Protein AF-A0A662CAZ9-F1 (afdb_monomer)

Solvent-accessible surface area (backbone atoms only — not comparable to full-atom values): 9134 Å² total; per-residue (Å²): 134,74,56,71,78,52,45,58,55,47,48,57,50,42,75,74,42,73,55,49,74,43,42,67,71,55,54,38,49,54,39,31,74,77,68,67,46,50,66,68,55,45,51,55,48,54,51,51,35,36,76,72,64,44,35,48,78,44,65,33,94,89,42,77,90,40,58,37,36,28,50,54,51,74,65,57,48,50,27,61,76,69,64,51,54,95,64,76,80,46,71,69,56,50,53,52,49,52,51,52,51,51,48,46,45,71,73,74,42,64,65,69,61,54,49,54,54,52,50,50,51,54,51,53,54,48,47,52,54,34,28,55,48,42,26,50,52,32,43,73,75,64,43,52,75,70,54,11,55,57,58,25,67,38,61,90,63,39,100,80,123

Radius of gyration: 26.72 Å; Cα contacts (8 Å, |Δi|>4): 128; chains: 1; bounding box: 53×39×76 Å

Structure (mmCIF, N/CA/C/O backbone):
data_AF-A0A662CAZ9-F1
#
_entry.id   AF-A0A662CAZ9-F1
#
loop_
_atom_site.group_PDB
_atom_site.id
_atom_site.type_symbol
_atom_site.label_atom_id
_atom_site.label_alt_id
_atom_site.label_comp_id
_atom_site.label_asym_id
_atom_site.label_entity_id
_atom_site.label_seq_id
_atom_site.pdbx_PDB_ins_code
_atom_site.Cartn_x
_atom_site.Cartn_y
_atom_site.Cartn_z
_atom_site.occupancy
_atom_site.B_iso_or_equiv
_atom_site.auth_seq_id
_atom_site.auth_comp_id
_atom_site.auth_asym_id
_atom_site.auth_atom_id
_atom_site.pdbx_PDB_model_num
ATOM 1 N N . MET A 1 1 ? -8.105 0.166 3.183 1.00 61.53 1 MET A N 1
ATOM 2 C CA . MET A 1 1 ? -8.132 1.636 3.332 1.00 61.53 1 MET A CA 1
ATOM 3 C C . MET A 1 1 ? -9.219 2.032 4.316 1.00 61.53 1 MET A C 1
ATOM 5 O O . MET A 1 1 ? -10.261 1.376 4.354 1.00 61.53 1 MET A O 1
ATOM 9 N N . LEU A 1 2 ? -8.951 3.038 5.151 1.00 75.00 2 LEU A N 1
ATOM 10 C CA . LEU A 1 2 ? -9.960 3.619 6.034 1.00 75.00 2 LEU A CA 1
ATOM 11 C C . LEU A 1 2 ? -10.892 4.527 5.208 1.00 75.00 2 LEU A C 1
ATOM 13 O O . LEU A 1 2 ? -10.428 5.168 4.270 1.00 75.00 2 LEU A O 1
ATOM 17 N N . PRO A 1 3 ? -12.201 4.581 5.499 1.00 83.56 3 PRO A N 1
ATOM 18 C CA . PRO A 1 3 ? -13.074 5.600 4.921 1.00 83.56 3 PRO A CA 1
ATOM 19 C C . PRO A 1 3 ? -12.588 7.010 5.290 1.00 83.56 3 PRO A C 1
ATOM 21 O O . PRO A 1 3 ? -12.152 7.212 6.422 1.00 83.56 3 PRO A O 1
ATOM 24 N N . LYS A 1 4 ? -12.753 8.001 4.399 1.00 84.81 4 LYS A N 1
ATOM 25 C CA . LYS A 1 4 ? -12.290 9.393 4.618 1.00 84.81 4 LYS A CA 1
ATOM 26 C C . LYS A 1 4 ? -12.734 9.996 5.959 1.00 84.81 4 LYS A C 1
ATOM 28 O O . LYS A 1 4 ? -11.995 10.738 6.595 1.00 84.81 4 LYS A O 1
ATOM 33 N N . TRP A 1 5 ? -13.947 9.668 6.407 1.00 85.56 5 TRP A N 1
ATOM 34 C CA . TRP A 1 5 ? -14.482 10.156 7.681 1.00 85.56 5 TRP A CA 1
ATOM 35 C C . TRP A 1 5 ? -13.773 9.552 8.906 1.00 85.56 5 TRP A C 1
ATOM 37 O O . TRP A 1 5 ? -13.712 10.201 9.950 1.00 85.56 5 TRP A O 1
ATOM 47 N N . LEU A 1 6 ? -13.252 8.327 8.781 1.00 87.12 6 LEU A N 1
ATOM 48 C CA . LEU A 1 6 ? -12.499 7.625 9.819 1.00 87.12 6 LEU A CA 1
ATOM 49 C C . LEU A 1 6 ? -11.033 8.080 9.817 1.00 87.12 6 LEU A C 1
ATOM 51 O O . LEU A 1 6 ? -10.440 8.261 10.871 1.00 87.12 6 LEU A O 1
ATOM 55 N N . GLU A 1 7 ? -10.472 8.315 8.634 1.00 86.69 7 GLU A N 1
ATOM 56 C CA . GLU A 1 7 ? -9.095 8.783 8.459 1.00 86.69 7 GLU A CA 1
ATOM 57 C C . GLU A 1 7 ? -8.871 10.151 9.115 1.00 86.69 7 GLU A C 1
ATOM 59 O O . GLU A 1 7 ? -7.996 10.281 9.962 1.00 86.69 7 GLU A O 1
ATOM 64 N N . LYS A 1 8 ? -9.753 11.123 8.858 1.00 87.94 8 LYS A N 1
ATOM 65 C CA . LYS A 1 8 ? -9.658 12.466 9.453 1.00 87.94 8 LYS A CA 1
ATOM 66 C C . LYS A 1 8 ? -9.698 12.454 10.990 1.00 87.94 8 LYS A C 1
ATOM 68 O O . LYS A 1 8 ? -8.967 13.176 11.655 1.00 87.94 8 LYS A O 1
ATOM 73 N N . ARG A 1 9 ? -10.558 11.617 11.576 1.00 87.00 9 ARG A N 1
ATOM 74 C CA . ARG A 1 9 ? -10.671 11.473 13.041 1.00 87.00 9 ARG A CA 1
ATOM 75 C C . ARG A 1 9 ? -9.480 10.726 13.633 1.00 87.00 9 ARG A C 1
ATOM 77 O O . ARG A 1 9 ? -9.035 11.050 14.730 1.00 87.00 9 ARG A O 1
ATOM 84 N N . HIS A 1 10 ? -8.958 9.747 12.898 1.00 87.62 10 HIS A N 1
ATOM 85 C CA . HIS A 1 10 ? -7.725 9.066 13.262 1.00 87.62 10 HIS A CA 1
ATOM 86 C C . HIS A 1 10 ? -6.551 10.046 13.276 1.00 87.62 10 HIS A C 1
ATOM 88 O O . HIS A 1 10 ? -5.802 10.041 14.241 1.00 87.62 10 HIS A O 1
ATOM 94 N N . GLU A 1 11 ? -6.422 10.915 12.270 1.00 88.25 11 GLU A N 1
ATOM 95 C CA . GLU A 1 11 ? -5.392 11.963 12.223 1.00 88.25 11 GLU A CA 1
ATOM 96 C C . GLU A 1 11 ? -5.446 12.875 13.451 1.00 88.25 11 GLU A C 1
ATOM 98 O O . GLU A 1 11 ? -4.421 13.073 14.094 1.00 88.25 11 GLU A O 1
ATOM 103 N N . PHE A 1 12 ? -6.631 13.340 13.861 1.00 89.50 12 PHE A N 1
ATOM 104 C CA . PHE A 1 12 ? -6.761 14.185 15.054 1.00 89.50 12 PHE A CA 1
ATOM 105 C C . PHE A 1 12 ? -6.311 13.503 16.347 1.00 89.50 12 PHE A C 1
ATOM 107 O O . PHE A 1 12 ? -5.643 14.124 17.174 1.00 89.50 12 PHE A O 1
ATOM 114 N N . LEU A 1 13 ? -6.658 12.228 16.541 1.00 88.56 13 LEU A N 1
ATOM 115 C CA . LEU A 1 13 ? -6.164 11.488 17.702 1.00 88.56 13 LEU A CA 1
ATOM 116 C C . LEU A 1 13 ? -4.679 11.141 17.564 1.00 88.56 13 LEU A C 1
ATOM 118 O O . LEU A 1 13 ? -3.968 11.095 18.564 1.00 88.56 13 LEU A O 1
ATOM 122 N N . TRP A 1 14 ? -4.199 10.906 16.344 1.00 88.62 14 TRP A N 1
ATOM 123 C CA . TRP A 1 14 ? -2.796 10.620 16.085 1.00 88.62 14 TRP A CA 1
ATOM 124 C C . TRP A 1 14 ? -1.921 11.832 16.402 1.00 88.62 14 TRP A C 1
ATOM 126 O O . TRP A 1 14 ? -0.914 11.671 17.078 1.00 88.62 14 TRP A O 1
ATOM 136 N N . GLU A 1 15 ? -2.333 13.040 16.014 1.00 86.81 15 GLU A N 1
ATOM 137 C CA . GLU A 1 15 ? -1.664 14.291 16.392 1.00 86.81 15 GLU A CA 1
ATOM 138 C C . GLU A 1 15 ? -1.591 14.478 17.913 1.00 86.81 15 GLU A C 1
ATOM 140 O O . GLU A 1 15 ? -0.570 14.934 18.421 1.00 86.81 15 GLU A O 1
ATOM 145 N N . ALA A 1 16 ? -2.656 14.116 18.636 1.00 87.31 16 ALA A N 1
ATOM 146 C CA . ALA A 1 16 ? -2.748 14.319 20.080 1.00 87.31 16 ALA A CA 1
ATOM 147 C C . ALA A 1 16 ? -1.990 13.263 20.900 1.00 87.31 16 ALA A C 1
ATOM 149 O O . ALA A 1 16 ? -1.384 13.600 21.916 1.00 87.31 16 ALA A O 1
ATOM 150 N N . PHE A 1 17 ? -2.038 11.994 20.486 1.00 87.31 17 PHE A N 1
ATOM 151 C CA . PHE A 1 17 ? -1.554 10.877 21.299 1.00 87.31 17 PHE A CA 1
ATOM 152 C C . PHE A 1 17 ? -0.331 10.168 20.709 1.00 87.31 17 PHE A C 1
ATOM 154 O O . PHE A 1 17 ? 0.422 9.590 21.485 1.00 87.31 17 PHE A O 1
ATOM 161 N N . GLN A 1 18 ? -0.104 10.187 19.387 1.00 78.62 18 GLN A N 1
ATOM 162 C CA . GLN A 1 18 ? 1.073 9.612 18.694 1.00 78.62 18 GLN A CA 1
ATOM 163 C C . GLN A 1 18 ? 1.500 8.190 19.143 1.00 78.62 18 GLN A C 1
ATOM 165 O O . GLN A 1 18 ? 2.666 7.822 19.041 1.00 78.62 18 GLN A O 1
ATOM 170 N N . GLY A 1 19 ? 0.572 7.377 19.665 1.00 77.31 19 GLY A N 1
ATOM 171 C CA . GLY A 1 19 ? 0.853 6.031 20.192 1.00 77.31 19 GLY A CA 1
ATOM 172 C C . GLY A 1 19 ? 0.938 5.923 21.721 1.00 77.31 19 GLY A C 1
ATOM 173 O O . GLY A 1 19 ? 1.143 4.829 22.249 1.00 77.31 19 GLY A O 1
ATOM 174 N N . THR A 1 20 ? 0.735 7.014 22.458 1.00 85.69 20 THR A N 1
ATOM 175 C CA . THR A 1 20 ? 0.512 6.972 23.910 1.00 85.69 20 THR A CA 1
ATOM 176 C C . THR A 1 20 ? -0.869 6.386 24.235 1.00 85.69 20 THR A C 1
ATOM 178 O O . THR A 1 20 ? -1.821 6.593 23.473 1.00 85.69 20 THR A O 1
ATOM 181 N N . PRO A 1 21 ? -1.009 5.619 25.332 1.00 87.88 21 PRO A N 1
ATOM 182 C CA . PRO A 1 21 ? -2.308 5.114 25.752 1.00 87.88 21 PRO A CA 1
ATOM 183 C C . PRO A 1 21 ? -3.208 6.245 26.264 1.00 87.88 21 PRO A C 1
ATOM 185 O O . PRO A 1 21 ? -2.762 7.075 27.051 1.00 87.88 21 PRO A O 1
ATOM 188 N N . PHE A 1 22 ? -4.481 6.234 25.875 1.00 90.44 22 PHE A N 1
ATOM 189 C CA . PHE A 1 22 ? -5.483 7.220 26.280 1.00 90.44 22 PHE A CA 1
ATOM 190 C C . PHE A 1 22 ? -6.802 6.565 26.698 1.00 90.44 22 PHE A C 1
ATOM 192 O O . PHE A 1 22 ? -7.083 5.395 26.415 1.00 90.44 22 PHE A O 1
ATOM 199 N N . ARG A 1 23 ? -7.635 7.332 27.398 1.00 89.50 23 ARG A N 1
ATOM 200 C CA . ARG A 1 23 ? -8.980 6.944 27.841 1.00 89.50 23 ARG A CA 1
ATOM 201 C C . ARG A 1 23 ? -10.052 7.471 26.896 1.00 89.50 23 ARG A C 1
ATOM 203 O O . ARG A 1 23 ? -9.844 8.412 26.134 1.00 89.50 23 ARG A O 1
ATOM 210 N N . PHE A 1 24 ? -11.248 6.894 27.002 1.00 88.31 24 PHE A N 1
ATOM 211 C CA . PHE A 1 24 ? -12.410 7.342 26.228 1.00 88.31 24 PHE A CA 1
ATOM 212 C C . PHE A 1 24 ? -12.685 8.844 26.405 1.00 88.31 24 PHE A C 1
ATOM 214 O O . PHE A 1 24 ? -12.909 9.544 25.424 1.00 88.31 24 PHE A O 1
ATOM 221 N N . GLU A 1 25 ? -12.607 9.347 27.640 1.00 88.50 25 GLU A N 1
ATOM 222 C CA . GLU A 1 25 ? -12.865 10.756 27.970 1.00 88.50 25 GLU A CA 1
ATOM 223 C C . GLU A 1 25 ? -11.884 11.710 27.267 1.00 88.50 25 GLU A C 1
ATOM 225 O O . GLU A 1 25 ? -12.252 12.815 26.868 1.00 88.50 25 GLU A O 1
ATOM 230 N N . GLU A 1 26 ? -10.634 11.281 27.095 1.00 88.25 26 GLU A N 1
ATOM 231 C CA . GLU A 1 26 ? -9.587 12.061 26.433 1.00 88.25 26 GLU A CA 1
ATOM 232 C C . GLU A 1 26 ? -9.813 12.086 24.919 1.00 88.25 26 GLU A C 1
ATOM 234 O O . GLU A 1 26 ? -9.772 13.153 24.306 1.00 88.25 26 GLU A O 1
ATOM 239 N N . ALA A 1 27 ? -10.160 10.939 24.327 1.00 88.38 27 ALA A N 1
ATOM 240 C CA . ALA A 1 27 ? -10.529 10.864 22.915 1.00 88.38 27 ALA A CA 1
ATOM 241 C C . ALA A 1 27 ? -11.780 11.694 22.599 1.00 88.38 27 ALA A C 1
ATOM 243 O O . ALA A 1 27 ? -11.810 12.411 21.598 1.00 88.38 27 ALA A O 1
ATOM 244 N N . ALA A 1 28 ? -12.793 11.635 23.469 1.00 89.25 28 ALA A N 1
ATOM 245 C CA . ALA A 1 28 ? 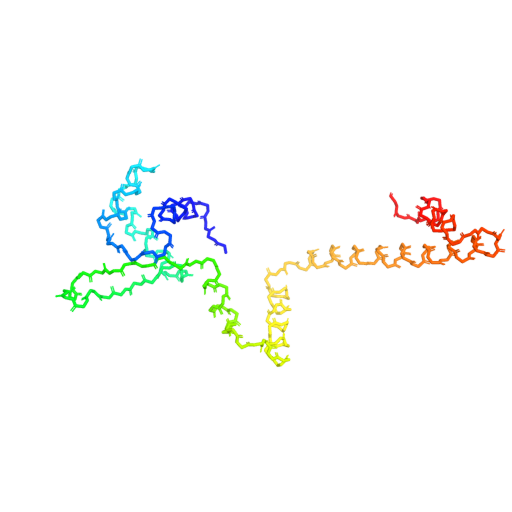-14.018 12.411 23.325 1.00 89.25 28 ALA A CA 1
ATOM 246 C C . ALA A 1 28 ? -13.741 13.917 23.374 1.00 89.25 28 ALA A C 1
ATOM 248 O O . ALA A 1 28 ? -14.304 14.665 22.580 1.00 89.25 28 ALA A O 1
ATOM 249 N N . ARG A 1 29 ? -12.826 14.366 24.242 1.00 90.00 29 ARG A N 1
ATOM 250 C CA . ARG A 1 29 ? -12.419 15.775 24.317 1.00 90.00 29 ARG A CA 1
ATOM 251 C C . ARG A 1 29 ? -11.752 16.248 23.027 1.00 90.00 29 ARG A C 1
ATOM 253 O O . ARG A 1 29 ? -12.194 17.239 22.453 1.00 90.00 29 ARG A O 1
ATOM 260 N N . VAL A 1 30 ? -10.751 15.511 22.541 1.00 89.62 30 VAL A N 1
ATOM 261 C CA . VAL A 1 30 ? -10.003 15.870 21.323 1.00 89.62 30 VAL A CA 1
ATOM 262 C C . VAL A 1 30 ? -10.923 15.911 20.100 1.00 89.62 30 VAL A C 1
ATOM 264 O O . VAL A 1 30 ? -10.889 16.867 19.325 1.00 89.62 30 VAL A O 1
ATOM 267 N N . LEU A 1 31 ? -11.786 14.904 19.934 1.00 88.56 31 LEU A N 1
ATOM 268 C CA . LEU A 1 31 ? -12.697 14.829 18.787 1.00 88.56 31 LEU A CA 1
ATOM 269 C C . LEU A 1 31 ? -13.840 15.848 18.867 1.00 88.56 31 LEU A C 1
ATOM 271 O O . LEU A 1 31 ? -14.259 16.379 17.835 1.00 88.56 31 LEU A O 1
ATOM 275 N N . LYS A 1 32 ? -14.299 16.197 20.073 1.00 90.31 32 LYS A N 1
ATOM 276 C CA . LYS A 1 32 ? -15.267 17.280 20.275 1.00 90.31 32 LYS A CA 1
ATOM 277 C C . LYS A 1 32 ? -14.669 18.646 19.939 1.00 90.31 32 LYS A C 1
ATOM 279 O O . LYS A 1 32 ? -15.325 19.439 19.274 1.00 90.31 32 LYS A O 1
ATOM 284 N N . GLU A 1 33 ? -13.429 18.916 20.338 1.00 87.12 33 GLU A N 1
ATOM 285 C CA . GLU A 1 33 ? -12.755 20.187 20.035 1.00 87.12 33 GLU A CA 1
ATOM 286 C C . GLU A 1 33 ? -12.423 20.339 18.546 1.00 87.12 33 GLU A C 1
ATOM 288 O O . GLU A 1 33 ? -12.642 21.401 17.967 1.00 87.12 33 GLU A O 1
ATOM 293 N N . LYS A 1 34 ? -11.903 19.285 17.908 1.00 86.62 34 LYS A N 1
ATOM 294 C CA . LYS A 1 34 ? -11.410 19.353 16.522 1.00 86.62 34 LYS A CA 1
ATOM 295 C C . LYS A 1 34 ? -12.492 19.141 15.469 1.00 86.62 34 LYS A C 1
ATOM 297 O O . LYS A 1 34 ? -12.367 19.647 14.356 1.00 86.62 34 LYS A O 1
ATOM 302 N N . ASN A 1 35 ? -13.524 18.363 15.788 1.00 82.06 35 ASN A N 1
ATOM 303 C CA . ASN A 1 35 ? -14.495 17.891 14.803 1.00 82.06 35 ASN A CA 1
ATOM 304 C C . ASN A 1 35 ? -15.954 17.972 15.289 1.00 82.06 35 ASN A C 1
ATOM 306 O O . ASN A 1 35 ? -16.850 17.564 14.553 1.00 82.06 35 ASN A O 1
ATOM 310 N N . MET A 1 36 ? -16.199 18.520 16.490 1.00 82.94 36 MET A N 1
ATOM 311 C CA . MET A 1 36 ? -17.524 18.640 17.122 1.00 82.94 36 MET A CA 1
ATOM 312 C C . MET A 1 36 ? -18.289 17.313 17.231 1.00 82.94 36 MET A C 1
ATOM 314 O O . MET A 1 36 ? -19.518 17.298 17.190 1.00 82.94 36 MET A O 1
ATOM 318 N N . ASP A 1 37 ? -17.569 16.197 17.366 1.00 83.31 37 ASP A N 1
ATOM 319 C CA . ASP A 1 37 ? -18.192 14.878 17.471 1.00 83.31 37 ASP A CA 1
ATOM 320 C C . ASP A 1 37 ? -18.891 14.685 18.831 1.00 83.31 37 ASP A C 1
ATOM 322 O O . ASP A 1 37 ? -18.396 15.118 19.878 1.00 83.31 37 ASP A O 1
ATOM 326 N N . SER A 1 38 ? -20.041 14.005 18.822 1.00 86.44 38 SER A N 1
ATOM 327 C CA . SER A 1 38 ? -20.726 13.563 20.043 1.00 86.44 38 SER A CA 1
ATOM 328 C C . SER A 1 38 ? -20.078 12.305 20.634 1.00 86.44 38 SER A C 1
ATOM 330 O O . SER A 1 38 ? -19.404 11.548 19.934 1.00 86.44 38 SER A O 1
ATOM 332 N N . GLU A 1 39 ? -20.311 12.027 21.920 1.00 86.25 39 GLU A N 1
ATOM 333 C CA . GLU A 1 39 ? -19.772 10.821 22.572 1.00 86.25 39 GLU A CA 1
ATOM 334 C C . GLU A 1 39 ? -20.231 9.521 21.886 1.00 86.25 39 GLU A C 1
ATOM 336 O O . GLU A 1 39 ? -19.438 8.590 21.730 1.00 86.25 39 GLU A O 1
ATOM 341 N N . ASP A 1 40 ? -21.467 9.482 21.377 1.00 85.69 40 ASP A N 1
ATOM 342 C CA . ASP A 1 40 ? -21.980 8.348 20.601 1.00 85.69 40 ASP A CA 1
ATOM 343 C C . ASP A 1 40 ? -21.178 8.131 19.311 1.00 85.69 40 ASP A C 1
ATOM 345 O O . ASP A 1 40 ? -20.824 7.000 18.965 1.00 85.69 40 ASP A O 1
ATOM 349 N N . GLN A 1 41 ? -20.832 9.217 18.612 1.00 87.19 41 GLN A N 1
ATOM 350 C CA . GLN A 1 41 ? -20.013 9.157 17.400 1.00 87.19 41 GLN A CA 1
ATOM 351 C C . GLN A 1 41 ? -18.588 8.694 17.709 1.00 87.19 41 GLN A C 1
ATOM 353 O O . GLN A 1 41 ? -18.030 7.894 16.956 1.00 87.19 41 GLN A O 1
ATOM 358 N N . VAL A 1 42 ? -18.018 9.140 18.831 1.00 88.38 42 VAL A N 1
ATOM 359 C CA . VAL A 1 42 ? -16.693 8.708 19.298 1.00 88.38 42 VAL A CA 1
ATOM 360 C C . VAL A 1 42 ? -16.692 7.208 19.600 1.00 88.38 42 VAL A C 1
ATOM 362 O O . VAL A 1 42 ? -15.756 6.504 19.224 1.00 88.38 42 VAL A O 1
ATOM 365 N N . ASN A 1 43 ? -17.756 6.681 20.209 1.00 88.50 43 ASN A N 1
ATOM 366 C CA . ASN A 1 43 ? -17.872 5.252 20.494 1.00 88.50 43 ASN A CA 1
ATOM 367 C C . ASN A 1 43 ? -17.926 4.407 19.208 1.00 88.50 43 ASN A C 1
ATOM 369 O O . ASN A 1 43 ? -17.174 3.440 19.065 1.00 88.50 43 ASN A O 1
ATOM 373 N N . VAL A 1 44 ? -18.749 4.812 18.232 1.00 89.38 44 VAL A N 1
ATOM 374 C CA . VAL A 1 44 ? -18.812 4.157 16.911 1.00 89.38 44 VAL A CA 1
ATOM 375 C C . VAL A 1 44 ? -17.450 4.200 16.218 1.00 89.38 44 VAL A C 1
ATOM 377 O O . VAL A 1 44 ? -16.982 3.197 15.679 1.00 89.38 44 VAL A O 1
ATOM 380 N N . PHE A 1 45 ? -16.784 5.350 16.273 1.00 89.62 45 PHE A N 1
ATOM 381 C CA . PHE A 1 45 ? -15.473 5.557 15.679 1.00 89.62 45 PHE A CA 1
ATOM 382 C C . PHE A 1 45 ? -14.397 4.626 16.268 1.00 89.62 45 PHE A C 1
ATOM 384 O O . PHE A 1 45 ? -13.702 3.933 15.519 1.00 89.62 45 PHE A O 1
ATOM 391 N N . LEU A 1 46 ? -14.284 4.552 17.599 1.00 89.69 46 LEU A N 1
ATOM 392 C CA . LEU A 1 46 ? -13.313 3.678 18.268 1.00 89.69 46 LEU A CA 1
ATOM 393 C C . LEU A 1 46 ? -13.611 2.193 18.007 1.00 89.69 46 LEU A C 1
ATOM 395 O O . LEU A 1 46 ? -12.684 1.399 17.823 1.00 89.69 46 LEU A O 1
ATOM 399 N N . ALA A 1 47 ? -14.890 1.811 17.938 1.00 88.31 47 ALA A N 1
ATOM 400 C CA . ALA A 1 47 ? -15.292 0.454 17.581 1.00 88.31 47 ALA A CA 1
ATOM 401 C C . ALA A 1 47 ? -14.869 0.081 16.147 1.00 88.31 47 ALA A C 1
ATOM 403 O O . ALA A 1 47 ? -14.338 -1.012 15.930 1.00 88.31 47 ALA A O 1
ATOM 404 N N . GLU A 1 48 ? -15.039 0.991 15.184 1.00 89.44 48 GLU A N 1
ATOM 405 C CA . GLU A 1 48 ? -14.611 0.795 13.794 1.00 89.44 48 GLU A CA 1
ATOM 406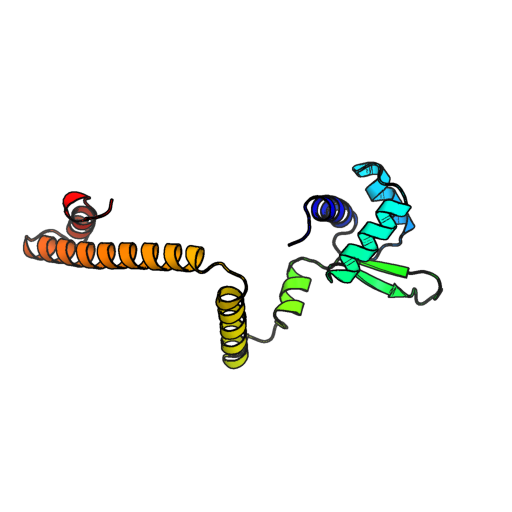 C C . GLU A 1 48 ? -13.084 0.715 13.656 1.00 89.44 48 GLU A C 1
ATOM 408 O O . GLU A 1 48 ? -12.577 -0.175 12.966 1.00 89.44 48 GLU A O 1
ATOM 413 N N . LEU A 1 49 ? -12.329 1.577 14.352 1.00 88.06 49 LEU A N 1
ATOM 414 C CA . LEU A 1 49 ? -10.864 1.492 14.367 1.00 88.06 49 LEU A CA 1
ATOM 415 C C . LEU A 1 49 ? -10.374 0.165 14.951 1.00 88.06 49 LEU A C 1
ATOM 417 O O . LEU A 1 49 ? -9.491 -0.473 14.373 1.00 88.06 49 LEU A O 1
ATOM 421 N N . ARG A 1 50 ? -10.978 -0.288 16.056 1.00 88.06 50 ARG A N 1
ATOM 422 C CA . ARG A 1 50 ? -10.667 -1.586 16.667 1.00 88.06 50 ARG A CA 1
ATOM 423 C C . ARG A 1 50 ? -10.955 -2.735 15.703 1.00 88.06 50 ARG A C 1
ATOM 425 O O . ARG A 1 50 ? -10.107 -3.601 15.518 1.00 88.06 50 ARG A O 1
ATOM 432 N N . LYS A 1 51 ? -12.127 -2.739 15.059 1.00 85.44 51 LYS A N 1
ATOM 433 C CA . LYS A 1 51 ? -12.527 -3.781 14.096 1.00 85.44 51 LYS A CA 1
ATOM 434 C C . LYS A 1 51 ? -11.572 -3.865 12.904 1.00 85.44 51 LYS A C 1
ATOM 436 O O . LYS A 1 51 ? -11.364 -4.945 12.360 1.00 85.44 51 LYS A O 1
ATOM 441 N N . LYS A 1 52 ? -10.990 -2.734 12.502 1.00 83.88 52 LYS A N 1
ATOM 442 C CA . LYS A 1 52 ? -10.007 -2.653 11.416 1.00 83.88 52 LYS A CA 1
ATOM 443 C C . LYS A 1 52 ? -8.562 -2.895 11.871 1.00 83.88 52 LYS A C 1
ATOM 445 O O . LYS A 1 52 ? -7.687 -2.905 11.012 1.00 83.88 52 LYS A O 1
ATOM 450 N N . GLY A 1 53 ? -8.310 -3.075 13.171 1.00 83.50 53 GLY A N 1
ATOM 451 C CA . GLY A 1 53 ? -6.981 -3.350 13.731 1.00 83.50 53 GLY A CA 1
ATOM 452 C C . GLY A 1 53 ? -6.096 -2.120 13.968 1.00 83.50 53 GLY A C 1
ATOM 453 O O . GLY A 1 53 ? -4.924 -2.279 14.282 1.00 83.50 53 GLY A O 1
ATOM 454 N N . TRP A 1 54 ? -6.634 -0.902 13.853 1.00 85.25 54 TRP A N 1
ATOM 455 C CA . TRP A 1 54 ? -5.881 0.356 14.021 1.00 85.25 54 TRP A CA 1
ATOM 456 C C . TRP A 1 54 ? -5.805 0.827 15.480 1.00 85.25 54 TRP A C 1
ATOM 458 O O . TRP A 1 54 ? -5.110 1.788 15.803 1.00 85.25 54 TRP A O 1
ATOM 468 N N . LEU A 1 55 ? -6.546 0.164 16.368 1.00 88.56 55 LEU A N 1
ATOM 469 C CA . LEU A 1 55 ? -6.672 0.532 17.770 1.00 88.56 55 LEU A CA 1
ATOM 470 C C . LEU A 1 55 ? -6.581 -0.713 18.650 1.00 88.56 55 LEU A C 1
ATOM 472 O O . LEU A 1 55 ? -7.395 -1.633 18.526 1.00 88.56 55 LEU A O 1
ATOM 476 N N . LEU A 1 56 ? -5.612 -0.715 19.559 1.00 85.62 56 LEU A N 1
ATOM 477 C CA . LEU A 1 56 ? -5.525 -1.668 20.657 1.00 85.62 56 LEU A CA 1
ATOM 478 C C . LEU A 1 56 ? -6.444 -1.220 21.784 1.00 85.62 56 LEU A C 1
ATOM 480 O O . LEU A 1 56 ? -6.488 -0.040 22.135 1.00 85.62 56 LEU A O 1
ATOM 484 N N . VAL A 1 57 ? -7.185 -2.176 22.336 1.00 87.62 57 VAL A N 1
ATOM 485 C CA . VAL A 1 57 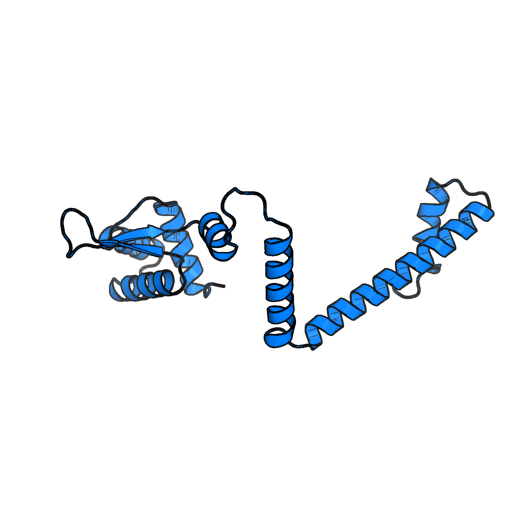? -8.096 -1.944 23.454 1.00 87.62 57 VAL A CA 1
ATOM 486 C C . VAL A 1 57 ? -7.782 -2.964 24.528 1.00 87.62 57 VAL A C 1
ATOM 488 O O . VAL A 1 57 ? -8.022 -4.156 24.335 1.00 87.62 57 VAL A O 1
ATOM 491 N N . GLU A 1 58 ? -7.274 -2.477 25.649 1.00 84.75 58 GLU A N 1
ATOM 492 C CA . GLU A 1 58 ? -6.928 -3.275 26.818 1.00 84.75 58 GLU A CA 1
ATOM 493 C C . GLU A 1 58 ? -7.809 -2.869 28.003 1.00 84.75 58 GLU A C 1
ATOM 495 O O . GLU A 1 58 ? -8.301 -1.739 28.086 1.00 84.75 58 GLU A O 1
ATOM 500 N N . SER A 1 59 ? -8.051 -3.805 28.917 1.00 82.19 59 SER A N 1
ATOM 501 C CA . SER A 1 59 ? -8.697 -3.495 30.194 1.00 82.19 59 SER A CA 1
ATOM 502 C C . SER A 1 59 ? -7.693 -2.823 31.124 1.00 82.19 59 SER A C 1
ATOM 504 O O . SER A 1 59 ? -6.533 -3.224 31.181 1.00 82.19 59 SER A O 1
ATOM 506 N N . ASP A 1 60 ? -8.135 -1.812 31.867 1.00 79.06 60 ASP A N 1
ATOM 507 C CA . ASP A 1 60 ? -7.287 -1.137 32.847 1.00 79.06 60 ASP A CA 1
ATOM 508 C C . ASP A 1 60 ? -6.904 -2.124 33.975 1.00 79.06 60 ASP A C 1
ATOM 510 O O . ASP A 1 60 ? -7.801 -2.702 34.600 1.00 79.06 60 ASP A O 1
ATOM 514 N N . PRO A 1 61 ? -5.602 -2.318 34.272 1.00 74.50 61 PRO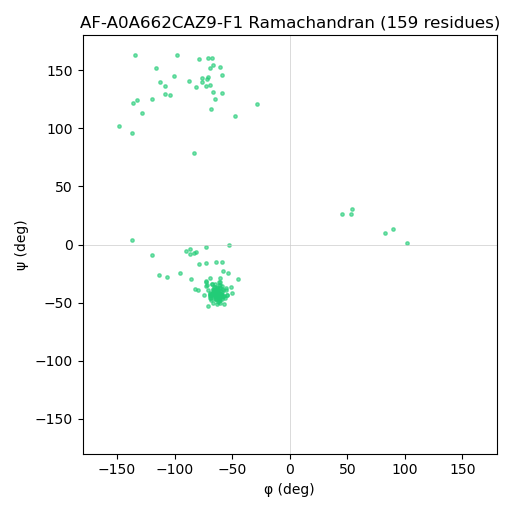 A N 1
ATOM 515 C CA . PRO A 1 61 ? -5.141 -3.221 35.329 1.00 74.50 61 PRO A CA 1
ATOM 516 C C . PRO A 1 61 ? -5.689 -2.887 36.723 1.00 74.50 61 PRO A C 1
ATOM 518 O O . PRO A 1 61 ? -5.711 -3.753 37.596 1.00 74.50 61 PRO A O 1
ATOM 521 N N . LYS A 1 62 ? -6.104 -1.633 36.955 1.00 75.31 62 LYS A N 1
ATOM 522 C CA . LYS A 1 62 ? -6.624 -1.159 38.247 1.00 75.31 62 LYS A CA 1
ATOM 523 C C . LYS A 1 62 ? -8.150 -1.196 38.339 1.00 75.31 62 LYS A C 1
ATOM 525 O O . LYS A 1 62 ? -8.679 -1.264 39.443 1.00 75.31 62 LYS A O 1
ATOM 530 N N . ASP A 1 63 ? -8.859 -1.136 37.214 1.00 77.19 63 ASP A N 1
ATOM 531 C CA . ASP A 1 63 ? -10.324 -1.197 37.172 1.00 77.19 63 ASP A CA 1
ATOM 532 C C . ASP A 1 63 ? -10.782 -1.861 35.873 1.00 77.19 63 ASP A C 1
ATOM 534 O O . ASP A 1 63 ? -10.851 -1.223 34.825 1.00 77.19 63 ASP A O 1
ATOM 538 N N . ALA A 1 64 ? -11.165 -3.138 35.947 1.00 71.88 64 ALA A N 1
ATOM 539 C CA . ALA A 1 64 ? -11.573 -3.925 34.783 1.00 71.88 64 ALA A CA 1
ATOM 540 C C . ALA A 1 64 ? -12.776 -3.340 34.012 1.00 71.88 64 ALA A C 1
ATOM 542 O O . ALA A 1 64 ? -13.031 -3.740 32.874 1.00 71.88 64 ALA A O 1
ATOM 543 N N . ARG A 1 65 ? -13.521 -2.391 34.602 1.00 74.44 65 ARG A N 1
ATOM 544 C CA . ARG A 1 65 ? -14.625 -1.683 33.931 1.00 74.44 65 ARG A CA 1
ATOM 545 C C . ARG A 1 65 ? -14.143 -0.576 32.998 1.00 74.44 65 ARG A C 1
ATOM 547 O O . ARG A 1 65 ? -14.918 -0.109 32.164 1.00 74.44 65 ARG A O 1
ATOM 554 N N . LYS A 1 66 ? -12.890 -0.144 33.127 1.00 79.69 66 LYS A N 1
ATOM 555 C CA . LYS A 1 66 ? -12.294 0.915 32.314 1.00 79.69 66 LYS A CA 1
ATOM 556 C C . LYS A 1 66 ? -11.428 0.308 31.217 1.00 79.69 66 LYS A C 1
ATOM 558 O O . LYS A 1 66 ? -10.804 -0.737 31.389 1.00 79.69 66 LYS A O 1
ATOM 563 N N . LYS A 1 67 ? -11.422 0.974 30.065 1.00 85.75 67 LYS A N 1
ATOM 564 C CA . LYS A 1 67 ? -10.657 0.575 28.882 1.00 85.75 67 LYS A CA 1
ATOM 565 C C . LYS A 1 67 ? -9.560 1.591 28.616 1.00 85.75 67 LYS A C 1
ATOM 567 O O . LYS A 1 67 ? -9.797 2.796 28.733 1.00 85.75 67 LYS A O 1
ATOM 572 N N . ILE A 1 68 ? -8.397 1.082 28.239 1.00 87.75 68 ILE A N 1
ATOM 573 C CA . ILE A 1 68 ? -7.253 1.852 27.774 1.00 87.75 68 ILE A CA 1
ATOM 574 C C . ILE A 1 68 ? -7.121 1.598 26.276 1.00 87.75 68 ILE A C 1
ATOM 576 O O . ILE A 1 68 ? -7.147 0.455 25.814 1.00 87.75 68 ILE A O 1
ATOM 580 N N . TYR A 1 69 ? -7.025 2.683 25.523 1.00 89.38 69 TYR A N 1
ATOM 581 C CA . TYR A 1 69 ? -6.930 2.677 24.076 1.00 89.38 69 TYR A CA 1
ATOM 582 C C . TYR A 1 69 ? -5.516 3.070 23.668 1.00 89.38 69 TYR A C 1
ATOM 584 O O . TYR A 1 69 ? -4.964 4.019 24.214 1.00 89.38 69 TYR A O 1
ATOM 592 N N . LYS A 1 70 ? -4.931 2.371 22.698 1.00 90.06 70 LYS A N 1
ATOM 593 C CA . LYS A 1 70 ? -3.641 2.744 22.107 1.00 90.06 70 LYS A CA 1
ATOM 594 C C . LYS A 1 70 ? -3.757 2.689 20.589 1.00 90.06 70 LYS A C 1
ATOM 596 O O . LYS A 1 70 ? -4.151 1.663 20.034 1.00 90.06 70 LYS A O 1
ATOM 601 N N . LEU A 1 71 ? -3.447 3.798 19.921 1.00 88.75 71 LEU A N 1
ATOM 602 C CA . LEU A 1 71 ? -3.396 3.835 18.459 1.00 88.75 71 LEU A CA 1
ATOM 603 C C . LEU A 1 71 ? -2.160 3.087 17.975 1.00 88.75 71 LEU A C 1
ATOM 605 O O . LEU A 1 71 ? -1.081 3.269 18.539 1.00 88.75 71 LEU A O 1
ATOM 609 N N . LYS A 1 72 ? -2.329 2.273 16.932 1.00 84.19 72 LYS A N 1
ATOM 610 C CA . LYS A 1 72 ? -1.201 1.657 16.236 1.00 84.19 72 LYS A CA 1
ATOM 611 C C . LYS A 1 72 ? -0.696 2.582 15.142 1.00 84.19 72 LYS A C 1
ATOM 613 O O . LYS A 1 72 ? -1.498 3.197 14.436 1.00 84.19 72 LYS A O 1
ATOM 618 N N . SER A 1 73 ? 0.620 2.653 14.981 1.00 79.50 73 SER A N 1
ATOM 619 C CA . SER A 1 73 ? 1.206 3.380 13.855 1.00 79.50 73 SER A CA 1
ATOM 620 C C . SER A 1 73 ? 0.971 2.634 12.539 1.00 79.50 73 SER A C 1
ATOM 622 O O . SER A 1 73 ? 0.691 1.431 12.525 1.00 79.50 73 SER A O 1
ATOM 624 N N . LYS A 1 74 ? 1.090 3.335 11.403 1.00 74.69 74 LYS A N 1
ATOM 625 C CA . LYS A 1 74 ? 1.009 2.675 10.089 1.00 74.69 74 LYS A CA 1
ATOM 626 C C . LYS A 1 74 ? 2.094 1.604 9.968 1.00 74.69 74 LYS A C 1
ATOM 628 O O . LYS A 1 74 ? 1.823 0.533 9.441 1.00 74.69 74 LYS A O 1
ATOM 633 N N . GLU A 1 75 ? 3.279 1.873 10.501 1.00 70.25 75 GLU A N 1
ATOM 634 C CA . GLU A 1 75 ? 4.427 0.969 10.522 1.00 70.25 75 GLU A CA 1
ATOM 635 C C . GLU A 1 75 ? 4.148 -0.274 11.377 1.00 70.25 75 GLU A C 1
ATOM 637 O O . GLU A 1 75 ? 4.410 -1.379 10.913 1.00 70.25 75 GLU A O 1
ATOM 642 N N . GLU A 1 76 ? 3.548 -0.121 12.565 1.00 72.94 76 GLU A N 1
ATOM 643 C CA . GLU A 1 76 ? 3.130 -1.245 13.423 1.00 72.94 76 GLU A CA 1
ATOM 644 C C . GLU A 1 76 ? 2.055 -2.119 12.759 1.00 72.94 76 GLU A C 1
ATOM 646 O O . GLU A 1 76 ? 2.072 -3.343 12.869 1.00 72.94 76 GLU A O 1
ATOM 651 N N . ILE A 1 77 ? 1.110 -1.506 12.044 1.00 74.31 77 ILE A N 1
ATOM 652 C CA . ILE A 1 77 ? 0.080 -2.250 11.308 1.00 74.31 77 ILE A CA 1
ATOM 653 C C . ILE A 1 77 ? 0.710 -2.994 10.130 1.00 74.31 77 ILE A C 1
ATOM 655 O O . ILE A 1 77 ? 0.373 -4.148 9.872 1.00 74.31 77 ILE A O 1
ATOM 659 N N . ILE A 1 78 ? 1.619 -2.345 9.401 1.00 69.31 78 ILE A N 1
ATOM 660 C CA . ILE A 1 78 ? 2.323 -2.949 8.269 1.00 69.31 78 ILE A CA 1
ATOM 661 C C . ILE A 1 78 ? 3.191 -4.115 8.749 1.00 69.31 78 ILE A C 1
ATOM 663 O O . ILE A 1 78 ? 3.144 -5.181 8.137 1.00 69.31 78 ILE A O 1
ATOM 667 N N . SER A 1 79 ? 3.931 -3.961 9.848 1.00 68.38 79 SER A N 1
ATOM 668 C CA . SER A 1 79 ? 4.766 -5.031 10.398 1.00 68.38 79 SER A CA 1
ATOM 669 C C . SER A 1 79 ? 3.930 -6.223 10.868 1.00 68.38 79 SER A C 1
ATOM 671 O O . SER A 1 79 ? 4.263 -7.360 10.543 1.00 68.38 79 SER A O 1
ATOM 673 N N . GLU A 1 80 ? 2.794 -5.992 11.529 1.00 68.69 80 GLU A N 1
ATOM 674 C CA . GLU A 1 80 ? 1.891 -7.058 11.977 1.00 68.69 80 GLU A CA 1
ATOM 675 C C . GLU A 1 80 ? 1.206 -7.777 10.800 1.00 68.69 80 GLU A C 1
ATOM 677 O O . GLU A 1 80 ? 1.200 -9.008 10.738 1.00 68.69 80 GLU A O 1
ATOM 682 N N . VAL A 1 81 ? 0.683 -7.029 9.818 1.00 64.69 81 VAL A N 1
ATOM 683 C CA . VAL A 1 81 ? 0.015 -7.587 8.624 1.00 64.69 81 VAL A CA 1
ATOM 684 C C . VAL A 1 81 ? 0.986 -8.374 7.751 1.00 64.69 81 VAL A C 1
ATOM 686 O O . VAL A 1 81 ? 0.630 -9.432 7.225 1.00 64.69 81 VAL A O 1
ATOM 689 N N . LEU A 1 82 ? 2.205 -7.864 7.580 1.00 61.00 82 LEU A N 1
ATOM 690 C CA . LEU A 1 82 ? 3.244 -8.545 6.817 1.00 61.00 82 LEU A CA 1
ATOM 691 C C . LEU A 1 82 ? 3.965 -9.616 7.650 1.00 61.00 82 LEU A C 1
ATOM 693 O O . LEU A 1 82 ? 4.762 -10.362 7.089 1.00 61.00 82 LEU A O 1
ATOM 697 N N . SER A 1 83 ? 3.678 -9.714 8.957 1.00 59.34 83 SER A N 1
ATOM 698 C CA . SER A 1 83 ? 4.408 -10.565 9.910 1.00 59.34 83 SER A CA 1
ATOM 699 C C . SER A 1 83 ? 5.922 -10.318 9.890 1.00 59.34 83 SER A C 1
ATOM 701 O O . SER A 1 83 ? 6.713 -11.196 10.229 1.00 59.34 83 SER A O 1
ATOM 703 N N . VAL A 1 84 ? 6.324 -9.105 9.504 1.00 53.09 84 VAL A N 1
ATOM 704 C CA . VAL A 1 84 ? 7.716 -8.664 9.455 1.00 53.09 84 VAL A CA 1
ATOM 705 C C . VAL A 1 84 ? 8.079 -8.228 10.864 1.00 53.09 84 VAL A C 1
ATOM 707 O O . VAL A 1 84 ? 8.077 -7.047 11.200 1.00 53.09 84 VAL A O 1
ATOM 710 N N . ASN A 1 85 ? 8.365 -9.203 11.724 1.00 52.59 85 ASN A N 1
ATOM 711 C CA . ASN A 1 85 ? 9.297 -8.933 12.811 1.00 52.59 85 ASN A CA 1
ATOM 712 C C . ASN A 1 85 ? 10.637 -8.553 12.165 1.00 52.59 85 ASN A C 1
ATOM 714 O O . ASN A 1 85 ? 10.930 -9.024 11.074 1.00 52.59 85 ASN A O 1
ATOM 718 N N . GLU A 1 86 ? 11.478 -7.758 12.823 1.00 53.78 86 GLU A N 1
ATOM 719 C CA . GLU A 1 86 ? 12.801 -7.308 12.331 1.00 53.78 86 GLU A CA 1
ATOM 720 C C . GLU A 1 86 ? 13.764 -8.433 11.867 1.00 53.78 86 GLU A C 1
ATOM 722 O O . GLU A 1 86 ? 14.878 -8.177 11.413 1.00 53.78 86 GLU A O 1
ATOM 727 N N . LYS A 1 87 ? 13.349 -9.701 11.949 1.00 52.97 87 LYS A N 1
ATOM 728 C CA . LYS A 1 87 ? 13.976 -10.817 11.251 1.00 52.97 87 LYS A CA 1
ATOM 729 C C . LYS A 1 87 ? 13.746 -10.671 9.750 1.00 52.97 87 LYS A C 1
ATOM 731 O O . LYS A 1 87 ? 12.619 -10.735 9.276 1.00 52.97 87 LYS A O 1
ATOM 736 N N . GLN A 1 88 ? 14.852 -10.499 9.028 1.00 58.09 88 GLN A N 1
ATOM 737 C CA . GLN A 1 88 ? 14.943 -10.563 7.570 1.00 58.09 88 GLN A CA 1
ATOM 738 C C . GLN A 1 88 ? 13.888 -11.498 6.969 1.00 58.09 88 GLN A C 1
ATOM 740 O O . GLN A 1 88 ? 13.879 -12.691 7.276 1.00 58.09 88 GLN A O 1
ATOM 745 N N . LEU A 1 89 ? 13.044 -10.939 6.098 1.00 63.78 89 LEU A N 1
ATOM 746 C CA . LEU A 1 89 ? 12.094 -11.686 5.280 1.00 63.78 89 LEU A CA 1
ATOM 747 C C . LEU A 1 89 ? 12.815 -12.863 4.623 1.00 63.78 89 LEU A C 1
ATOM 749 O O . LEU A 1 89 ? 13.663 -12.687 3.744 1.00 63.78 89 LEU A O 1
ATOM 753 N N . GLY A 1 90 ? 12.487 -14.073 5.068 1.00 75.44 90 GLY A N 1
ATOM 754 C CA . GLY A 1 90 ? 13.019 -15.281 4.458 1.00 75.44 90 GLY A CA 1
ATOM 755 C C . GLY A 1 90 ? 12.478 -15.432 3.037 1.00 75.44 90 GLY A C 1
ATOM 756 O O . GLY A 1 90 ? 11.372 -14.988 2.726 1.00 75.44 90 GLY A O 1
ATOM 757 N N . ARG A 1 91 ? 13.211 -16.130 2.162 1.00 76.56 91 ARG A N 1
ATOM 758 C CA . ARG A 1 91 ? 12.757 -16.408 0.785 1.00 76.56 91 ARG A CA 1
ATOM 759 C C . ARG A 1 91 ? 11.339 -16.995 0.737 1.00 76.56 91 ARG A C 1
ATOM 761 O O . ARG A 1 91 ? 10.542 -16.597 -0.104 1.00 76.56 91 ARG A O 1
ATOM 768 N N . GLY A 1 92 ? 11.017 -17.913 1.651 1.00 80.50 92 GLY A N 1
ATOM 769 C CA . GLY A 1 92 ? 9.694 -18.541 1.718 1.00 80.50 92 GLY A CA 1
ATOM 770 C C . GLY A 1 92 ? 8.570 -17.569 2.091 1.00 80.50 92 GLY A C 1
ATOM 771 O O . GLY A 1 92 ? 7.475 -17.662 1.542 1.00 80.50 92 GLY A O 1
ATOM 772 N N . GLU A 1 93 ? 8.840 -16.606 2.974 1.00 75.12 93 GLU A N 1
ATOM 773 C CA . GLU A 1 93 ? 7.877 -15.560 3.341 1.00 75.12 93 GLU A CA 1
ATOM 774 C C . GLU A 1 93 ? 7.673 -14.581 2.187 1.00 75.12 93 GLU A C 1
ATOM 776 O O . GLU A 1 93 ? 6.538 -14.214 1.888 1.00 75.12 93 GLU A O 1
ATOM 781 N N . LEU A 1 94 ? 8.753 -14.238 1.478 1.00 79.00 94 LEU A N 1
ATOM 782 C CA . LEU A 1 94 ? 8.695 -13.415 0.274 1.00 79.00 94 LEU A CA 1
ATOM 783 C C . LEU A 1 94 ? 7.854 -14.088 -0.822 1.00 79.00 94 LEU A C 1
ATOM 785 O O . LEU A 1 94 ? 6.957 -13.471 -1.392 1.00 79.00 94 LEU A O 1
ATOM 789 N N . GLU A 1 95 ? 8.088 -15.377 -1.082 1.00 80.56 95 GLU A N 1
ATOM 790 C CA . GLU A 1 95 ? 7.299 -16.162 -2.038 1.00 80.56 95 GLU A CA 1
ATOM 791 C C . GLU A 1 95 ? 5.825 -16.256 -1.616 1.00 80.56 95 GLU A C 1
ATOM 793 O O . GLU A 1 95 ? 4.928 -16.132 -2.455 1.00 80.56 95 GLU A O 1
ATOM 798 N N . ALA A 1 96 ? 5.544 -16.437 -0.322 1.00 81.38 96 ALA A N 1
ATOM 799 C CA . ALA A 1 96 ? 4.179 -16.459 0.194 1.00 81.38 96 ALA A CA 1
ATOM 800 C C . ALA A 1 96 ? 3.484 -15.095 0.046 1.00 81.38 96 ALA A C 1
ATOM 802 O O . ALA A 1 96 ? 2.305 -15.042 -0.315 1.00 81.38 96 ALA A O 1
ATOM 803 N N . LEU A 1 97 ? 4.204 -13.997 0.285 1.00 80.56 97 LEU A N 1
ATOM 804 C CA . LEU A 1 97 ? 3.702 -12.638 0.104 1.00 80.56 97 LEU A CA 1
ATOM 805 C C . LEU A 1 97 ? 3.372 -12.363 -1.367 1.00 80.56 97 LEU A C 1
ATOM 807 O O . LEU A 1 97 ? 2.275 -11.895 -1.671 1.00 80.56 97 LEU A O 1
ATOM 811 N N . LEU A 1 98 ? 4.281 -12.720 -2.279 1.00 81.25 98 LEU A N 1
ATOM 812 C CA . LEU A 1 98 ? 4.076 -12.591 -3.722 1.00 81.25 98 LEU A CA 1
ATOM 813 C C . LEU A 1 98 ? 2.859 -13.395 -4.188 1.00 81.25 98 LEU A C 1
ATOM 8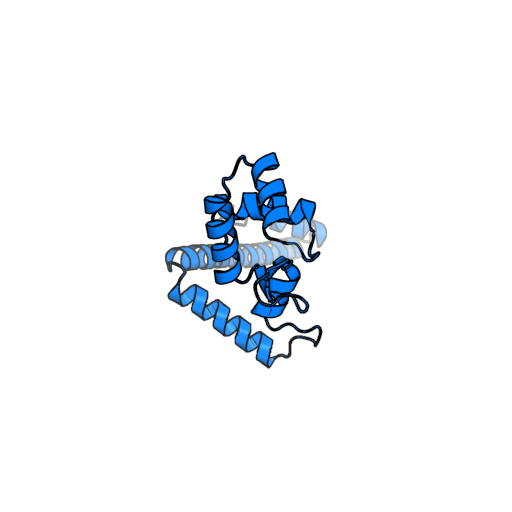15 O O . LEU A 1 98 ? 2.033 -12.872 -4.933 1.00 81.25 98 LEU A O 1
ATOM 819 N N . LYS A 1 99 ? 2.683 -14.628 -3.694 1.00 83.56 99 LYS A N 1
ATOM 820 C CA . LYS A 1 99 ? 1.492 -15.443 -3.985 1.00 83.56 99 LYS A CA 1
ATOM 821 C C . LYS A 1 99 ? 0.209 -14.781 -3.487 1.00 83.56 99 LYS A C 1
ATOM 823 O O . LYS A 1 99 ? -0.760 -14.715 -4.237 1.00 83.56 99 LYS A O 1
ATOM 828 N N . LYS A 1 100 ? 0.199 -14.247 -2.259 1.00 80.50 100 LYS A N 1
ATOM 829 C CA . LYS A 1 100 ? -0.961 -13.521 -1.711 1.00 80.50 100 LYS A CA 1
ATOM 830 C C . LYS A 1 100 ? -1.291 -12.277 -2.532 1.00 80.50 100 LYS A C 1
ATOM 832 O O . LYS A 1 100 ? -2.465 -12.029 -2.792 1.00 80.50 100 LYS A O 1
ATOM 837 N N . ALA A 1 101 ? -0.281 -11.510 -2.941 1.00 80.19 101 ALA A N 1
ATOM 838 C CA . ALA A 1 101 ? -0.456 -10.332 -3.785 1.00 80.19 101 ALA A CA 1
ATOM 839 C C . ALA A 1 101 ? -1.011 -10.709 -5.168 1.00 80.19 101 ALA A C 1
ATOM 841 O O . ALA A 1 101 ? -1.980 -10.102 -5.621 1.00 80.19 101 ALA A O 1
ATOM 842 N N . ALA A 1 102 ? -0.466 -11.755 -5.794 1.00 80.62 102 ALA A N 1
ATOM 843 C CA . ALA A 1 102 ? -0.956 -12.281 -7.065 1.00 80.62 102 ALA A CA 1
ATOM 844 C C . ALA A 1 102 ? -2.415 -12.748 -6.967 1.00 80.62 102 ALA A C 1
ATOM 846 O O . ALA A 1 102 ? -3.216 -12.428 -7.841 1.00 80.62 102 ALA A O 1
ATOM 847 N N . ASP A 1 103 ? -2.794 -13.434 -5.886 1.00 80.38 103 ASP A N 1
ATOM 848 C CA . ASP A 1 103 ? -4.182 -13.849 -5.660 1.00 80.38 103 ASP A CA 1
ATOM 849 C C . ASP A 1 103 ? -5.120 -12.661 -5.432 1.00 80.38 103 ASP A C 1
ATOM 851 O O . ASP A 1 103 ? -6.246 -12.649 -5.928 1.00 80.38 103 ASP A O 1
ATOM 855 N N . LEU A 1 104 ? -4.658 -11.632 -4.722 1.00 78.06 104 LEU A N 1
ATOM 856 C CA . LEU A 1 104 ? -5.377 -10.370 -4.544 1.00 78.06 104 LEU A CA 1
ATOM 857 C C . LEU A 1 104 ? -5.664 -9.693 -5.884 1.00 78.06 104 LEU A C 1
ATOM 859 O O . LEU A 1 104 ? -6.799 -9.292 -6.131 1.00 78.06 104 LEU A O 1
ATOM 863 N N . ILE A 1 105 ? -4.654 -9.616 -6.750 1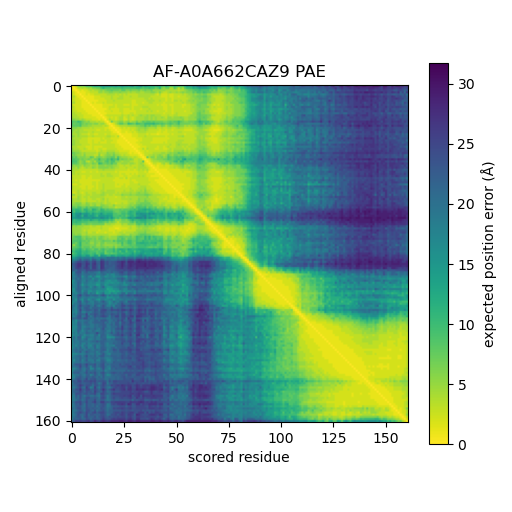.00 77.69 105 ILE A N 1
ATOM 864 C CA . ILE A 1 105 ? -4.788 -9.083 -8.106 1.00 77.69 105 ILE A CA 1
ATOM 865 C C . ILE A 1 105 ? -5.760 -9.957 -8.907 1.00 77.69 105 ILE A C 1
ATOM 867 O O . ILE A 1 105 ? -6.730 -9.454 -9.457 1.00 77.69 105 ILE A O 1
ATOM 871 N N . ARG A 1 106 ? -5.580 -11.279 -8.890 1.00 73.75 106 ARG A N 1
ATOM 872 C CA . ARG A 1 106 ? -6.415 -12.233 -9.633 1.00 73.75 106 ARG A CA 1
ATOM 873 C C . ARG A 1 106 ? -7.895 -12.202 -9.241 1.00 73.75 106 ARG A C 1
ATOM 875 O O . ARG A 1 106 ? -8.743 -12.467 -10.082 1.00 73.75 106 ARG A O 1
ATOM 882 N N . THR A 1 107 ? -8.208 -11.956 -7.969 1.00 76.88 107 THR A N 1
ATOM 883 C CA . THR A 1 107 ? -9.574 -12.122 -7.434 1.00 76.88 107 THR A CA 1
ATOM 884 C C . THR A 1 107 ? -10.310 -10.818 -7.167 1.00 76.88 107 THR A C 1
ATOM 886 O O . THR A 1 107 ? -11.538 -10.808 -7.176 1.00 76.88 107 THR A O 1
ATOM 889 N N . ARG A 1 108 ? -9.591 -9.730 -6.875 1.00 68.88 108 ARG A N 1
ATOM 890 C CA . ARG A 1 108 ? -10.190 -8.460 -6.436 1.00 68.88 108 ARG A CA 1
ATOM 891 C C . ARG A 1 108 ? -9.897 -7.286 -7.358 1.00 68.88 108 ARG A C 1
ATOM 893 O O . ARG A 1 108 ? -10.483 -6.226 -7.155 1.00 68.88 108 ARG A O 1
ATOM 900 N N . VAL A 1 109 ? -9.011 -7.455 -8.336 1.00 69.25 109 VAL A N 1
ATOM 901 C CA . VAL A 1 109 ? -8.732 -6.439 -9.349 1.00 69.25 109 VAL A CA 1
ATOM 902 C C . VAL A 1 109 ? -9.418 -6.871 -10.636 1.00 69.25 109 VAL A C 1
ATOM 904 O O . VAL A 1 109 ? -9.270 -8.007 -11.078 1.00 69.25 109 VAL A O 1
ATOM 907 N N . ASP A 1 110 ? -10.201 -5.966 -11.219 1.00 76.94 110 ASP A N 1
ATOM 908 C CA . ASP A 1 110 ? -10.789 -6.194 -12.535 1.00 76.94 110 ASP A CA 1
ATOM 909 C C . ASP A 1 110 ? -9.660 -6.428 -13.551 1.00 76.94 110 ASP A C 1
ATOM 911 O O . ASP A 1 110 ? -8.693 -5.658 -13.605 1.00 76.94 110 ASP A O 1
ATOM 915 N N . TYR A 1 111 ? -9.769 -7.492 -14.351 1.00 73.12 111 TYR A N 1
ATOM 916 C CA . TYR A 1 111 ? -8.774 -7.859 -15.360 1.00 73.12 111 TYR A CA 1
ATOM 917 C C . TYR A 1 111 ? -8.443 -6.709 -16.321 1.00 73.12 111 TYR A C 1
ATOM 919 O O . TYR A 1 111 ? -7.331 -6.654 -16.842 1.00 73.12 111 TYR A O 1
ATOM 927 N N . THR A 1 112 ? -9.350 -5.747 -16.492 1.00 77.50 112 THR A N 1
ATOM 928 C CA . THR A 1 112 ? -9.128 -4.513 -17.255 1.00 77.50 112 THR A CA 1
ATOM 929 C C . THR A 1 112 ? -7.906 -3.723 -16.762 1.00 77.50 112 THR A C 1
ATOM 931 O O . THR A 1 112 ? -7.126 -3.226 -17.573 1.00 77.50 112 THR A O 1
ATOM 934 N N . PHE A 1 113 ? -7.661 -3.658 -15.447 1.00 79.62 113 PHE A N 1
ATOM 935 C CA . PHE A 1 113 ? -6.477 -2.975 -14.903 1.00 79.62 113 PHE A CA 1
A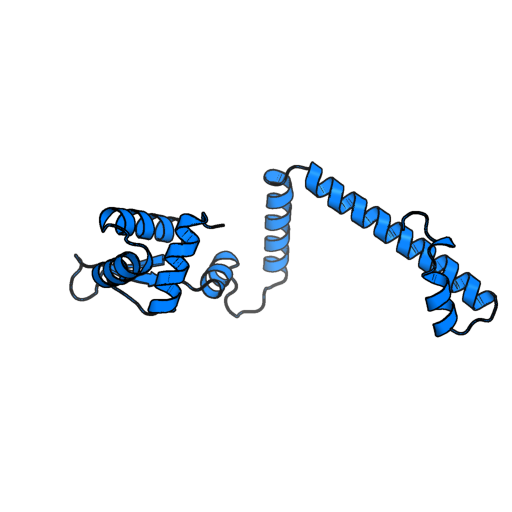TOM 936 C C . PHE A 1 113 ? -5.186 -3.757 -15.161 1.00 79.62 113 PHE A C 1
ATOM 938 O O . PHE A 1 113 ? -4.140 -3.161 -15.416 1.00 79.62 113 PHE A O 1
ATOM 945 N N . ILE A 1 114 ? -5.253 -5.091 -15.132 1.00 79.44 114 ILE A N 1
ATOM 946 C CA . ILE A 1 114 ? -4.112 -5.949 -15.474 1.00 79.44 114 ILE A CA 1
ATOM 947 C C . ILE A 1 114 ? -3.761 -5.768 -16.954 1.00 79.44 114 ILE A C 1
ATOM 949 O O . ILE A 1 114 ? -2.587 -5.653 -17.294 1.00 79.44 114 ILE A O 1
ATOM 953 N N . LEU A 1 115 ? -4.765 -5.679 -17.829 1.00 82.12 115 LEU A N 1
ATOM 954 C CA . LEU A 1 115 ? -4.569 -5.445 -19.259 1.00 82.12 115 LEU A CA 1
ATOM 955 C C . LEU A 1 115 ? -3.873 -4.111 -19.540 1.00 82.12 115 LEU A C 1
ATOM 957 O O . LEU A 1 115 ? -2.961 -4.087 -20.359 1.00 82.12 115 LEU A O 1
ATOM 961 N N . ALA A 1 116 ? -4.227 -3.032 -18.836 1.00 84.94 116 ALA A N 1
ATOM 962 C CA . ALA A 1 116 ? -3.528 -1.751 -18.964 1.00 84.94 116 ALA A CA 1
ATOM 963 C C . ALA A 1 116 ? -2.037 -1.865 -18.594 1.00 84.94 116 ALA A C 1
ATOM 965 O O . ALA A 1 116 ? -1.180 -1.353 -19.313 1.00 84.94 116 ALA A O 1
ATOM 966 N N . LEU A 1 117 ? -1.715 -2.591 -17.517 1.00 85.25 117 LEU A N 1
ATOM 967 C CA . LEU A 1 117 ? -0.327 -2.834 -17.108 1.00 85.25 117 LEU A CA 1
ATOM 968 C C . LEU A 1 117 ? 0.434 -3.708 -18.116 1.00 85.25 117 LEU A C 1
ATOM 970 O O . LEU A 1 117 ? 1.585 -3.417 -18.435 1.00 85.25 117 LEU A O 1
ATOM 974 N N . LEU A 1 118 ? -0.203 -4.755 -18.646 1.00 86.94 118 LEU A N 1
ATOM 975 C CA . LEU A 1 118 ? 0.387 -5.616 -19.677 1.00 86.94 118 LEU A CA 1
ATOM 976 C C . LEU A 1 118 ? 0.607 -4.863 -20.992 1.00 86.94 118 LEU A C 1
ATOM 978 O O . LEU A 1 118 ? 1.633 -5.050 -21.643 1.00 86.94 118 LEU A O 1
ATOM 982 N N . PHE A 1 119 ? -0.327 -3.991 -21.366 1.00 90.38 119 PHE A N 1
ATOM 983 C CA . PHE A 1 119 ? -0.208 -3.143 -22.544 1.00 90.38 119 PHE A CA 1
ATOM 984 C C . PHE A 1 119 ? 0.941 -2.143 -22.393 1.00 90.38 119 PHE A C 1
ATOM 986 O O . PHE A 1 119 ? 1.796 -2.063 -23.272 1.00 90.38 119 PHE A O 1
ATOM 993 N N . TYR A 1 120 ? 1.028 -1.465 -21.244 1.00 91.38 120 TYR A N 1
ATOM 994 C CA . TYR A 1 120 ? 2.143 -0.570 -20.936 1.00 91.38 120 TYR A CA 1
ATOM 995 C C . TYR A 1 120 ? 3.489 -1.304 -20.973 1.00 91.38 120 TYR A C 1
ATOM 997 O O . TYR A 1 120 ? 4.427 -0.835 -21.613 1.00 91.38 120 TYR A O 1
ATOM 1005 N N . LYS A 1 121 ? 3.574 -2.501 -20.370 1.00 93.50 121 LYS A N 1
ATOM 1006 C CA . LYS A 1 121 ? 4.778 -3.342 -20.449 1.00 93.50 121 LYS A CA 1
ATOM 1007 C C . LYS A 1 121 ? 5.138 -3.667 -21.897 1.00 93.50 121 LYS A C 1
ATOM 1009 O O . LYS A 1 121 ? 6.294 -3.546 -22.272 1.00 93.50 121 LYS A O 1
ATOM 1014 N N . ARG A 1 122 ? 4.158 -4.036 -22.726 1.00 93.94 122 ARG A N 1
ATOM 1015 C CA . ARG A 1 122 ? 4.394 -4.367 -24.136 1.00 93.94 122 ARG A CA 1
ATOM 1016 C C . ARG A 1 122 ? 4.914 -3.180 -24.951 1.00 93.94 122 ARG A C 1
ATOM 1018 O O . ARG A 1 122 ? 5.733 -3.413 -25.842 1.00 93.94 122 ARG A O 1
ATOM 1025 N N . ILE A 1 123 ? 4.431 -1.964 -24.676 1.00 93.31 123 ILE A N 1
ATOM 1026 C CA . ILE A 1 123 ? 4.933 -0.724 -25.290 1.00 93.31 123 ILE A CA 1
ATOM 1027 C C . ILE A 1 123 ? 6.362 -0.458 -24.827 1.00 93.31 123 ILE A C 1
ATOM 1029 O O . ILE A 1 123 ? 7.237 -0.302 -25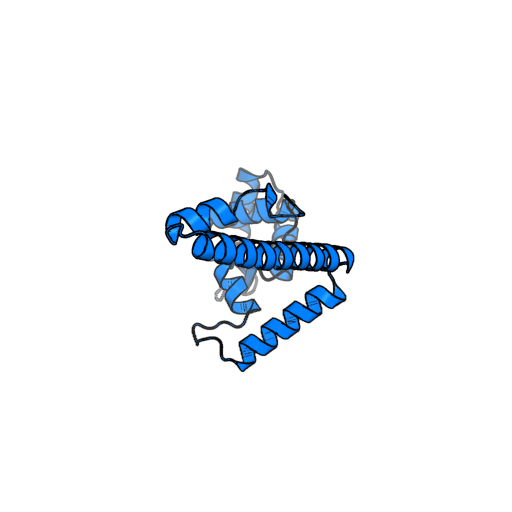.668 1.00 93.31 123 ILE A O 1
ATOM 1033 N N . SER A 1 124 ? 6.610 -0.499 -23.515 1.00 94.00 124 SER A N 1
ATOM 1034 C CA . SER A 1 124 ? 7.949 -0.313 -22.944 1.00 94.00 124 SER A CA 1
ATOM 1035 C C . SER A 1 124 ? 8.967 -1.282 -23.551 1.00 94.00 124 SER A C 1
ATOM 1037 O O . SER A 1 124 ? 10.055 -0.868 -23.926 1.00 94.00 124 SER A O 1
ATOM 1039 N N . ASP A 1 125 ? 8.596 -2.555 -23.708 1.00 95.12 125 ASP A N 1
ATOM 1040 C CA . ASP A 1 125 ? 9.472 -3.583 -24.285 1.00 95.12 125 ASP A CA 1
ATOM 1041 C C . ASP A 1 125 ? 9.754 -3.341 -25.762 1.00 95.12 125 ASP A C 1
ATOM 1043 O O . ASP A 1 125 ? 10.829 -3.661 -26.260 1.00 95.12 125 ASP A O 1
ATOM 1047 N N . LYS A 1 126 ? 8.772 -2.799 -26.487 1.00 94.69 126 LYS A N 1
ATOM 1048 C CA . LYS A 1 126 ? 8.965 -2.428 -27.886 1.00 94.69 126 LYS A CA 1
ATOM 1049 C C . LYS A 1 126 ? 9.928 -1.252 -27.999 1.00 94.69 126 LYS A C 1
ATOM 1051 O O . LYS A 1 126 ? 10.873 -1.339 -28.771 1.00 94.69 126 LYS A O 1
ATOM 1056 N N . TRP A 1 127 ? 9.697 -0.217 -27.195 1.00 95.56 127 TRP A N 1
ATOM 1057 C CA . TRP A 1 127 ? 10.534 0.973 -27.154 1.00 95.56 127 TRP A CA 1
ATOM 1058 C C . TRP A 1 127 ? 11.987 0.608 -26.832 1.00 95.56 127 TRP A C 1
ATOM 1060 O O . TRP A 1 127 ? 12.894 1.054 -27.519 1.00 95.56 127 TRP A O 1
ATOM 1070 N N . GLU A 1 128 ? 12.215 -0.275 -25.854 1.00 95.50 128 GLU A N 1
ATOM 1071 C CA . GLU A 1 128 ? 13.560 -0.741 -25.488 1.00 95.50 128 GLU A CA 1
ATOM 1072 C C . GLU A 1 128 ? 14.250 -1.491 -26.640 1.00 95.50 128 GLU A C 1
ATOM 1074 O O . GLU A 1 128 ? 15.425 -1.258 -26.916 1.00 95.50 128 GLU A O 1
ATOM 1079 N N . LEU A 1 129 ? 13.520 -2.344 -27.369 1.00 96.19 129 LEU A N 1
ATOM 1080 C CA . LEU A 1 129 ? 14.052 -3.027 -28.554 1.00 96.19 129 LEU A CA 1
ATOM 1081 C C . LEU A 1 129 ? 14.408 -2.055 -29.686 1.00 96.19 129 LEU A C 1
ATOM 1083 O O . LEU A 1 129 ? 15.428 -2.233 -30.350 1.00 96.19 129 LEU A O 1
ATOM 1087 N N . GLU A 1 130 ? 13.561 -1.058 -29.925 1.00 95.69 130 GLU A N 1
ATOM 1088 C CA . GLU A 1 130 ? 13.775 -0.024 -30.942 1.00 95.69 130 GLU A CA 1
ATOM 1089 C C . GLU A 1 130 ? 14.962 0.869 -30.585 1.00 95.69 130 GLU A C 1
ATOM 1091 O O . GLU A 1 130 ? 15.833 1.091 -31.425 1.00 95.69 130 GLU A O 1
ATOM 1096 N N . PHE A 1 131 ? 15.050 1.280 -29.320 1.00 96.38 131 PHE A N 1
ATOM 1097 C CA . PHE A 1 131 ? 16.169 2.037 -28.774 1.00 96.38 131 PHE A CA 1
ATOM 1098 C C . PHE A 1 131 ? 17.489 1.286 -28.967 1.00 96.38 131 PHE A C 1
ATOM 1100 O O . PHE A 1 131 ? 18.438 1.827 -29.524 1.00 96.38 131 PHE A O 1
ATOM 1107 N N . GLU A 1 132 ? 17.549 0.015 -28.564 1.00 96.88 132 GLU A N 1
ATOM 1108 C CA . GLU A 1 132 ? 18.754 -0.810 -28.708 1.00 96.88 132 GLU A CA 1
ATOM 1109 C C . GLU A 1 132 ? 19.167 -1.001 -30.171 1.00 96.88 132 GLU A C 1
ATOM 1111 O O . GLU A 1 132 ? 20.357 -1.112 -30.477 1.00 96.88 132 GLU A O 1
ATOM 1116 N N . LYS A 1 133 ? 18.197 -1.047 -31.090 1.00 96.62 133 LYS A N 1
ATOM 1117 C CA . LYS A 1 133 ? 18.468 -1.141 -32.523 1.00 96.62 133 LYS A CA 1
ATOM 1118 C C . LYS A 1 133 ? 19.052 0.168 -33.061 1.00 96.62 133 LYS A C 1
ATOM 1120 O O . LYS A 1 133 ? 20.136 0.133 -33.637 1.00 96.62 133 LYS A O 1
ATOM 1125 N N . ALA A 1 134 ? 18.384 1.296 -32.821 1.00 95.69 134 ALA A N 1
ATOM 1126 C CA . ALA A 1 134 ? 18.842 2.614 -33.261 1.00 95.69 134 ALA A CA 1
ATOM 1127 C C . ALA A 1 134 ? 20.206 2.977 -32.652 1.00 95.69 134 ALA A C 1
ATOM 1129 O O . ALA A 1 134 ? 21.075 3.519 -33.328 1.00 95.69 134 ALA A O 1
ATOM 1130 N N . TYR A 1 135 ? 20.435 2.599 -31.391 1.00 96.75 135 TYR A N 1
ATOM 1131 C CA . TYR A 1 135 ? 21.712 2.791 -30.710 1.00 96.75 135 TYR A CA 1
ATOM 1132 C C . TYR A 1 135 ? 22.860 2.059 -31.411 1.00 96.75 135 TYR A C 1
ATOM 1134 O O . TYR A 1 135 ? 23.929 2.633 -31.609 1.00 96.75 135 TYR A O 1
ATOM 1142 N N . LYS A 1 136 ? 22.648 0.801 -31.814 1.00 96.88 136 LYS A N 1
ATOM 1143 C CA . LYS A 1 136 ? 23.666 0.017 -32.530 1.00 96.88 136 LYS A CA 1
ATOM 1144 C C . LYS A 1 136 ? 23.941 0.564 -33.923 1.00 96.88 136 LYS A C 1
ATOM 1146 O O . LYS A 1 136 ? 25.105 0.659 -34.290 1.00 96.88 136 LYS A O 1
ATOM 1151 N N . GLU A 1 137 ? 22.903 0.956 -34.655 1.00 95.88 137 GLU A N 1
ATOM 1152 C CA . GLU A 1 137 ? 23.046 1.576 -35.979 1.00 95.88 137 GLU A CA 1
ATOM 1153 C C . GLU A 1 137 ? 23.853 2.886 -35.885 1.00 95.88 137 GLU A C 1
ATOM 1155 O O . GLU A 1 137 ? 24.824 3.064 -36.612 1.00 95.88 137 GLU A O 1
ATOM 1160 N N . ALA A 1 138 ? 23.564 3.739 -34.896 1.00 94.31 138 ALA A N 1
ATOM 1161 C CA . ALA A 1 138 ? 24.321 4.969 -34.656 1.00 94.31 138 ALA A CA 1
ATOM 1162 C C . ALA A 1 138 ? 25.800 4.717 -34.288 1.00 94.31 138 ALA A C 1
ATOM 1164 O O . ALA A 1 138 ? 26.690 5.457 -34.711 1.00 94.31 138 ALA A O 1
ATOM 1165 N N . LEU A 1 139 ? 26.094 3.662 -33.521 1.00 95.75 139 LEU A N 1
ATOM 1166 C CA . LEU A 1 139 ? 27.479 3.260 -33.248 1.00 95.75 139 LEU A CA 1
ATOM 1167 C C . LEU A 1 139 ? 28.199 2.768 -34.514 1.00 95.75 139 LEU A C 1
ATOM 1169 O O . LEU A 1 139 ? 29.378 3.069 -34.699 1.00 95.75 139 LEU A O 1
ATOM 1173 N N . GLU A 1 140 ? 27.511 2.016 -35.379 1.00 96.06 140 GLU A N 1
ATOM 1174 C CA . GLU A 1 140 ? 28.050 1.549 -36.666 1.00 96.06 140 GLU A CA 1
ATOM 1175 C C . GLU A 1 140 ? 28.332 2.714 -37.626 1.00 96.06 140 GLU A C 1
ATOM 1177 O O . GLU A 1 140 ? 29.343 2.694 -38.333 1.00 96.06 140 GLU A O 1
ATOM 1182 N N . ASP A 1 141 ? 27.516 3.768 -37.567 1.00 93.88 141 ASP A N 1
ATOM 1183 C CA . ASP A 1 141 ? 27.713 5.029 -38.292 1.00 93.88 141 ASP A CA 1
ATOM 1184 C C . ASP A 1 141 ? 28.852 5.897 -37.717 1.00 93.88 141 ASP A C 1
ATOM 1186 O O . ASP A 1 141 ? 29.200 6.943 -38.273 1.00 93.88 141 ASP A O 1
ATOM 1190 N N . GLY A 1 142 ? 29.489 5.443 -36.633 1.00 94.12 142 GLY A N 1
ATOM 1191 C CA . GLY A 1 142 ? 30.699 6.037 -36.070 1.00 94.12 142 GLY A CA 1
ATOM 1192 C C . GLY A 1 142 ? 30.455 7.121 -35.023 1.00 94.12 142 GLY A C 1
ATOM 1193 O O . GLY A 1 142 ? 31.402 7.833 -34.677 1.00 94.12 142 GLY A O 1
ATOM 1194 N N . LEU A 1 143 ? 29.228 7.255 -34.507 1.00 94.19 143 LEU A N 1
ATOM 1195 C CA . LEU A 1 143 ? 28.958 8.133 -33.370 1.00 94.19 143 LEU A CA 1
ATOM 1196 C C . LEU A 1 143 ? 29.596 7.587 -32.086 1.00 94.19 143 LEU A C 1
ATOM 1198 O O . LEU A 1 143 ? 29.773 6.380 -31.905 1.00 94.19 143 LEU A O 1
ATOM 1202 N N . SER A 1 144 ? 29.927 8.489 -31.161 1.00 95.56 144 SER A N 1
ATOM 1203 C CA . SER A 1 144 ? 30.338 8.085 -29.814 1.00 95.56 144 SER A CA 1
ATOM 1204 C C . SER A 1 144 ? 29.169 7.463 -29.038 1.00 95.56 144 SER A C 1
ATOM 1206 O O . SER A 1 144 ? 28.006 7.705 -29.352 1.00 95.56 144 SER A O 1
ATOM 1208 N N . GLU A 1 145 ? 29.448 6.691 -27.981 1.00 94.00 145 GLU A N 1
ATOM 1209 C CA . GLU A 1 145 ? 28.390 6.074 -27.160 1.00 94.00 145 GLU A CA 1
ATOM 1210 C C . GLU A 1 145 ? 27.386 7.095 -26.602 1.00 94.00 145 GLU A C 1
ATOM 1212 O O . GLU A 1 145 ? 26.189 6.817 -26.526 1.00 94.00 145 GLU A O 1
ATOM 1217 N N . GLU A 1 146 ? 27.849 8.286 -26.213 1.00 93.94 146 GLU A N 1
ATOM 1218 C CA . GLU A 1 146 ? 26.970 9.331 -25.682 1.00 93.94 146 GLU A CA 1
ATOM 1219 C C . GLU A 1 146 ? 26.053 9.908 -26.765 1.00 93.94 146 GLU A C 1
ATOM 1221 O O . GLU A 1 146 ? 24.850 10.065 -26.538 1.00 93.94 146 GLU A O 1
ATOM 1226 N N . GLU A 1 147 ? 26.599 10.171 -27.951 1.00 92.81 147 GLU A N 1
ATOM 1227 C CA . GLU A 1 147 ? 25.842 10.698 -29.087 1.00 92.81 147 GLU A CA 1
ATOM 1228 C C . GLU A 1 147 ? 24.866 9.655 -29.640 1.00 92.81 147 GLU A C 1
ATOM 1230 O O . GLU A 1 147 ? 23.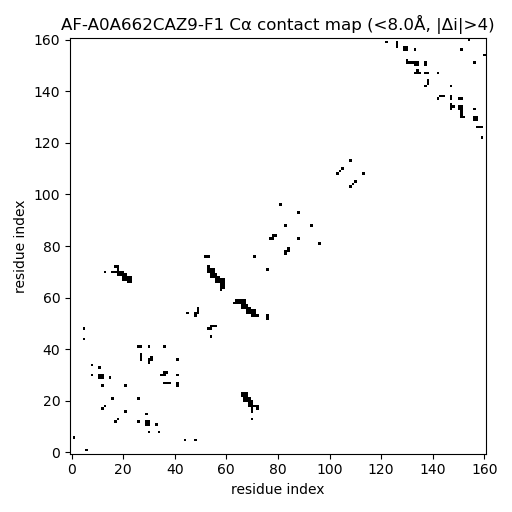701 9.970 -29.870 1.00 92.81 147 GLU A O 1
ATOM 1235 N N . ALA A 1 148 ? 25.290 8.395 -29.753 1.00 94.44 148 ALA A N 1
ATOM 1236 C CA . ALA A 1 148 ? 24.438 7.295 -30.186 1.00 94.44 148 ALA A CA 1
ATOM 1237 C C . ALA A 1 148 ? 23.252 7.078 -29.229 1.00 94.44 148 ALA A C 1
ATOM 1239 O O . ALA A 1 148 ? 22.137 6.821 -29.677 1.00 94.44 148 ALA A O 1
ATOM 1240 N N . ARG A 1 149 ? 23.441 7.225 -27.906 1.00 94.31 149 ARG A N 1
ATOM 1241 C CA . ARG A 1 149 ? 22.330 7.152 -26.932 1.00 94.31 149 ARG A CA 1
ATOM 1242 C C . ARG A 1 149 ? 21.355 8.313 -27.052 1.00 94.31 149 ARG A C 1
ATOM 1244 O O . ARG A 1 149 ? 20.182 8.141 -26.733 1.00 94.31 149 ARG A O 1
ATOM 1251 N N . LEU A 1 150 ? 21.843 9.503 -27.393 1.00 93.75 150 LEU A N 1
ATOM 1252 C CA . LEU A 1 150 ? 21.003 10.677 -27.625 1.00 93.75 150 LEU A CA 1
ATOM 1253 C C . LEU A 1 150 ? 20.183 10.503 -28.901 1.00 93.75 150 LEU A C 1
ATOM 1255 O O . LEU A 1 150 ? 18.972 10.709 -28.866 1.00 93.75 150 LEU A O 1
ATOM 1259 N N . GLU A 1 151 ? 20.829 10.057 -29.976 1.00 92.12 151 GLU A N 1
ATOM 1260 C CA . GLU A 1 151 ? 20.191 9.790 -31.263 1.00 92.12 151 GLU A CA 1
ATOM 1261 C C . GLU A 1 151 ? 19.122 8.699 -31.139 1.00 92.12 151 GLU A C 1
ATOM 1263 O O . GLU A 1 151 ? 17.982 8.895 -31.547 1.00 92.12 151 GLU A O 1
ATOM 1268 N N . ALA A 1 152 ? 19.433 7.596 -30.459 1.00 93.94 152 ALA A N 1
ATOM 1269 C CA . ALA A 1 152 ? 18.517 6.473 -30.287 1.00 93.94 152 ALA A CA 1
ATOM 1270 C C . ALA A 1 152 ? 17.247 6.787 -29.479 1.00 93.94 152 ALA A C 1
ATOM 1272 O O . ALA A 1 152 ? 16.318 5.993 -29.522 1.00 93.94 152 ALA A O 1
ATOM 1273 N N . LYS A 1 153 ? 17.187 7.909 -28.740 1.00 93.50 153 LYS A N 1
ATOM 1274 C CA . LYS A 1 153 ? 15.962 8.368 -28.045 1.00 93.50 153 LYS A CA 1
ATOM 1275 C C . LYS A 1 153 ? 15.012 9.142 -28.949 1.00 93.50 153 LYS A C 1
ATOM 1277 O O . LYS A 1 153 ? 13.949 9.562 -28.494 1.00 93.50 153 LYS A O 1
ATOM 1282 N N . ASN A 1 154 ? 15.429 9.455 -30.170 1.00 92.81 154 ASN A N 1
ATOM 1283 C CA . ASN A 1 154 ? 14.644 10.292 -31.052 1.00 92.81 154 ASN A CA 1
ATOM 1284 C C . ASN A 1 154 ? 13.347 9.570 -31.444 1.00 92.81 154 ASN A C 1
ATOM 1286 O O . ASN A 1 154 ? 13.376 8.429 -31.899 1.00 92.81 154 ASN A O 1
ATOM 1290 N N . SER A 1 155 ? 12.224 10.280 -31.322 1.00 90.50 155 SER A N 1
ATOM 1291 C CA . SER A 1 155 ? 10.871 9.841 -31.697 1.00 90.50 155 SER A CA 1
ATOM 1292 C C . SER A 1 155 ? 10.778 9.138 -33.057 1.00 90.50 155 SER A C 1
ATOM 1294 O O . SER A 1 155 ? 9.947 8.260 -33.246 1.00 90.50 155 SER A O 1
ATOM 1296 N N . ILE A 1 156 ? 11.655 9.486 -34.006 1.00 90.38 156 ILE A N 1
ATOM 1297 C CA . ILE A 1 156 ? 11.682 8.915 -35.361 1.00 90.38 156 ILE A CA 1
ATOM 1298 C C . ILE A 1 156 ? 11.910 7.394 -35.341 1.00 90.38 156 ILE A C 1
ATOM 1300 O O . ILE A 1 156 ? 11.441 6.699 -36.242 1.00 90.38 156 ILE A O 1
ATOM 1304 N N . TYR A 1 157 ? 12.604 6.872 -34.325 1.00 88.81 157 TYR A N 1
ATOM 1305 C CA . TYR A 1 157 ? 12.905 5.445 -34.195 1.00 88.81 157 TYR A CA 1
ATOM 1306 C C . TYR A 1 157 ? 11.841 4.667 -33.411 1.00 88.81 157 TYR A C 1
ATOM 1308 O O . TYR A 1 157 ? 11.944 3.443 -33.319 1.00 88.81 157 TYR A O 1
ATOM 1316 N N . HIS A 1 158 ? 10.838 5.349 -32.849 1.00 91.56 158 HIS A N 1
ATOM 1317 C CA . HIS A 1 158 ? 9.872 4.758 -31.930 1.00 91.56 158 HIS A CA 1
ATOM 1318 C C . HIS A 1 158 ? 8.447 4.852 -32.470 1.00 91.56 158 HIS A C 1
ATOM 1320 O O . HIS A 1 158 ? 7.927 5.927 -32.749 1.00 91.56 158 HIS A O 1
ATOM 1326 N N . ASP A 1 159 ? 7.771 3.707 -32.558 1.00 86.31 159 ASP A N 1
ATOM 1327 C CA . ASP A 1 159 ? 6.408 3.644 -33.105 1.00 86.31 159 ASP A CA 1
ATOM 1328 C C . ASP A 1 159 ? 5.339 4.232 -32.161 1.00 86.31 159 ASP A C 1
ATOM 1330 O O . ASP A 1 159 ? 4.194 4.451 -32.566 1.00 86.31 159 ASP A O 1
ATOM 1334 N N . PHE A 1 160 ? 5.679 4.419 -30.886 1.00 72.88 160 PHE A N 1
ATOM 1335 C CA . PHE A 1 160 ? 4.772 4.878 -29.838 1.00 72.88 160 PHE A CA 1
ATOM 1336 C C . PHE A 1 160 ? 5.489 5.925 -28.977 1.00 72.88 160 PHE A C 1
ATOM 1338 O O . PHE A 1 160 ? 6.207 5.547 -28.050 1.00 72.88 160 PHE A O 1
ATOM 1345 N N . ASP A 1 161 ? 5.280 7.206 -29.290 1.00 58.94 161 ASP A N 1
ATOM 1346 C CA . ASP A 1 161 ? 5.834 8.371 -28.577 1.00 58.94 161 ASP A CA 1
ATOM 1347 C C . ASP A 1 161 ? 4.729 9.392 -28.239 1.00 58.94 161 ASP A C 1
ATOM 1349 O O . ASP A 1 161 ? 3.788 9.545 -29.060 1.00 58.94 161 ASP A O 1
#

Nearest PDB structures (foldseek):
  2nnn-assembly4_G  TM=5.228E-01  e=8.612E-03  Pseudomonas aeruginosa
  6pco-assembly2_C  TM=5.195E-01  e=1.157E-02  Bordetella bronchiseptica
  5yhz-assembly1_A-2  TM=5.037E-01  e=3.164E-02  Lactococcus lactis subsp. lactis Il1403
  5ywj-assembly1_A  TM=7.223E-01  e=1.388E-01  Staphylococcus aureus subsp. aureus NCTC 8325
  5hs5-assembly1_B  TM=6.889E-01  e=4.269E-01  Staphylococcus aureus subsp. aureus USA300

pLDDT: mean 83.93, std 9.96, range [52.59, 96.88]

Secondary structure (DSSP, 8-state):
---HHHHHHHHHHHHHHTT--B-HHHHHHHHHHHH---HHHHHHHHHHHHHTTSEEEEEETTEEEEEEEEEPPHHHHHHHHHT--SS---HHHHHHHHHHHHHHHHHHS-HHHHHHHHHHHHHHHHHHHHHHHHHHHHHHTT--HHHHHHHTTSGGG-S--

Foldseek 3Di:
DDPPVLVVLLVQVCVVAVFNKDFLVVSQVSCCVPPVDDSVRSVVSQVVCVVVVQKDWDQDPVHNVTIIITGDDPVRVCCVVLVDDVPPQDPVSVVVVVVVVVVCCVPVNDVVVVVVVVVVVVLVVQLVVLLVVQLVVVVVVPDDSVVSNVRSNDPVSHPPD

Sequence (161 aa):
MLPKWLEKRHEFLWEAFQGTPFRFEEAARVLKEKNMDSEDQVNVFLAELRKKGWLLVESDPKDARKKIYKLKSKEEIISEVLSVNEKQLGRGELEALLKKAADLIRTRVDYTFILALLFYKRISDKWELEFEKAYKEALEDGLSEEEARLEAKNSIYHDFD

Mean predicted aligned error: 13.99 Å